Protein AF-A0A2K0UE04-F1 (afdb_monomer)

Solvent-accessible surface area (backbone atoms only — not comparable to full-atom values): 9915 Å² total; per-residue (Å²): 133,88,80,82,77,78,81,73,76,74,81,82,64,83,89,79,57,73,87,49,34,41,44,77,56,96,90,44,81,39,76,60,44,93,85,44,88,56,36,65,57,49,53,49,43,48,51,52,45,42,19,40,43,80,77,49,53,71,69,40,46,52,50,38,50,50,39,53,35,69,49,62,77,59,75,48,84,74,18,71,90,33,53,70,67,28,68,60,49,37,52,49,54,49,31,56,77,72,72,47,84,78,57,66,39,56,46,55,48,49,42,67,74,47,51,85,67,53,59,63,72,59,55,52,49,43,31,73,74,73,69,57,83,79,82,71,80,38,41,70,61,36,51,54,53,53,57,63,73,68,64,83,80,78,77,77,79,80,84,130

pLDDT: mean 86.37, std 16.06, range [35.03, 98.0]

Organism: Trichoderma harzianum (NCBI:txid5544)

Radius of gyration: 19.55 Å; Cα contacts (8 Å, |Δi|>4): 166; chains: 1; bounding box: 60×41×70 Å

Foldseek 3Di:
DDDPDPPPVLPDQDDDDQQLQWDQDPNDTDRDDPPDQLNVLLVLLNQLLLQCRVPDDPVLSVVSSVCSSHSLLRQDPVCPQPVCPRPLNVVQVVCVVVVHDHRPSSLSSSCSNCPPSRDPVSQVVCCVPVVDNDRGGPNVVSVVSVVVVPDDDDPDPDDD

Secondary structure (DSSP, 8-state):
------------PPP--GGG-EEEETTEEEE--BTBTTHHHHHHHHHHHHHHTTTS-HHHHHHHHHHHHTTTT---GGGSS-GGGSHHHHHHHHHHHHTPPPPHHHHHHHHHHHGGGS-HHHHHHHHHHHS-------HHHHHHHHHHTS--PPP-PPP-

Sequence (160 aa):
MPSKRKNTTQKTVLELTHKDLVRHTDGNPEQVKKGDPEWNDGIRCINAYRSQATVLSQADQEEMRDIIRRLDYVISPEAKNAPLSHTLMKAEYKKLQEGGSLSWAVFIILKTVYGDALPTKYVDCIRNTIGETELDNHTDEYLAIMATSTEPTEPLPKSK

Structure (mmCIF, N/CA/C/O backbone):
data_AF-A0A2K0UE04-F1
#
_entry.id   AF-A0A2K0UE04-F1
#
loop_
_atom_site.group_PDB
_atom_site.id
_atom_site.type_symbol
_atom_site.label_atom_id
_atom_site.label_alt_id
_atom_site.label_comp_id
_atom_site.label_asym_id
_atom_site.label_entity_id
_atom_site.label_seq_id
_atom_site.pdbx_PDB_ins_code
_atom_site.Cartn_x
_atom_site.Cartn_y
_atom_site.Cartn_z
_atom_site.occupancy
_atom_site.B_iso_or_equiv
_atom_site.auth_seq_id
_atom_site.auth_comp_id
_atom_site.auth_asym_id
_atom_site.auth_atom_id
_atom_site.pdbx_PDB_model_num
ATOM 1 N N . MET A 1 1 ? -38.384 30.308 -15.384 1.00 42.16 1 MET A N 1
ATOM 2 C CA . MET A 1 1 ? -38.044 28.942 -14.924 1.00 42.16 1 MET A CA 1
ATOM 3 C C . MET A 1 1 ? -36.562 28.916 -14.573 1.00 42.16 1 MET A C 1
ATOM 5 O O . MET A 1 1 ? -35.767 29.182 -15.467 1.00 42.16 1 MET A O 1
ATOM 9 N N . PRO A 1 2 ? -36.158 28.689 -13.313 1.00 38.62 2 PRO A N 1
ATOM 10 C CA . PRO A 1 2 ? -34.744 28.603 -12.973 1.00 38.62 2 PRO A CA 1
ATOM 11 C C . PRO A 1 2 ? -34.207 27.214 -13.343 1.00 38.62 2 PRO A C 1
ATOM 13 O O . PRO A 1 2 ? -34.689 26.188 -12.863 1.00 38.62 2 PRO A O 1
ATOM 16 N N . SER A 1 3 ? -33.224 27.203 -14.241 1.00 40.44 3 SER A N 1
ATOM 17 C CA . SER A 1 3 ? -32.502 26.008 -14.669 1.00 40.44 3 SER A CA 1
ATOM 18 C C . SER A 1 3 ? -31.648 25.491 -13.508 1.00 40.44 3 SER A C 1
ATOM 20 O O . SER A 1 3 ? -30.720 26.166 -13.057 1.00 40.44 3 SER A O 1
ATOM 22 N N . LYS A 1 4 ? -31.987 24.305 -12.990 1.00 43.06 4 LYS A N 1
ATOM 23 C CA . LYS A 1 4 ? -31.192 23.585 -11.990 1.00 43.06 4 LYS A CA 1
ATOM 24 C C . LYS A 1 4 ? -29.874 23.160 -12.641 1.00 43.06 4 LYS A C 1
ATOM 26 O O . LYS A 1 4 ? -29.818 22.128 -13.306 1.00 43.06 4 LYS A O 1
ATOM 31 N N . ARG A 1 5 ? -28.811 23.944 -12.446 1.00 41.22 5 ARG A N 1
ATOM 32 C CA . ARG A 1 5 ? -27.441 23.487 -12.704 1.00 41.22 5 ARG A CA 1
ATOM 33 C C . ARG A 1 5 ? -27.149 22.347 -11.733 1.00 41.22 5 ARG A C 1
ATOM 35 O O . ARG A 1 5 ? -26.968 22.572 -10.540 1.00 41.22 5 ARG A O 1
ATOM 42 N N . LYS A 1 6 ? -27.163 21.115 -12.240 1.00 41.00 6 LYS A N 1
ATOM 43 C CA . LYS A 1 6 ? -26.579 19.968 -11.547 1.00 41.00 6 LYS A CA 1
ATOM 44 C C . LYS A 1 6 ? -25.070 20.218 -11.504 1.00 41.00 6 LYS A C 1
ATOM 46 O O . LYS A 1 6 ? -24.397 20.035 -12.511 1.00 41.00 6 LYS A 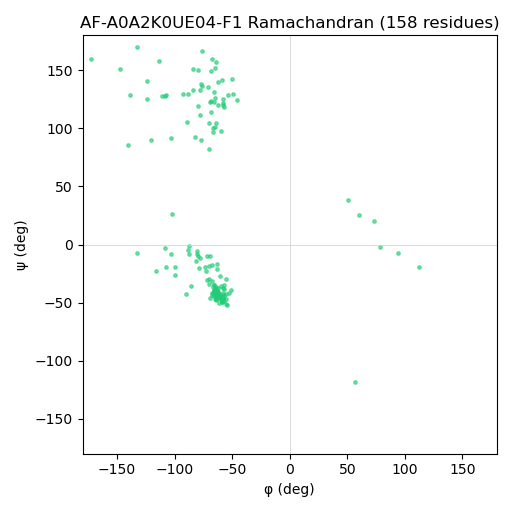O 1
ATOM 51 N N . ASN A 1 7 ? -24.560 20.693 -10.369 1.00 35.03 7 ASN A N 1
ATOM 52 C CA . ASN A 1 7 ? -23.139 20.585 -10.052 1.00 35.03 7 ASN A CA 1
ATOM 53 C C . ASN A 1 7 ? -22.862 19.105 -9.789 1.00 35.03 7 ASN A C 1
ATOM 55 O O . ASN A 1 7 ? -22.904 18.637 -8.654 1.00 35.03 7 ASN A O 1
ATOM 59 N N . THR A 1 8 ? -22.662 18.347 -10.860 1.00 40.19 8 THR A N 1
ATOM 60 C CA . THR A 1 8 ? -22.058 17.025 -10.769 1.00 40.19 8 THR A CA 1
ATOM 61 C C . THR A 1 8 ? -20.571 17.287 -10.585 1.00 40.19 8 THR A C 1
ATOM 63 O O . THR A 1 8 ? -19.852 17.488 -11.561 1.00 40.19 8 THR A O 1
ATOM 66 N N . THR A 1 9 ? -20.118 17.400 -9.337 1.00 42.75 9 THR A N 1
ATOM 67 C CA . THR A 1 9 ? -18.689 17.367 -9.022 1.00 42.75 9 THR A CA 1
ATOM 68 C C . THR A 1 9 ? -18.185 16.018 -9.523 1.00 42.75 9 THR A C 1
ATOM 70 O O . THR A 1 9 ? -18.435 14.995 -8.888 1.00 42.75 9 THR A O 1
ATOM 73 N N . GLN A 1 10 ? -17.592 15.982 -10.718 1.00 53.75 10 GLN A N 1
ATOM 74 C CA . GLN A 1 10 ? -16.919 14.785 -11.205 1.00 53.75 10 GLN A CA 1
ATOM 75 C C . GLN A 1 10 ? -15.856 14.445 -10.162 1.00 53.75 10 GLN A C 1
ATOM 77 O O . GLN A 1 10 ? -15.001 15.273 -9.854 1.00 53.75 10 GLN A O 1
ATOM 82 N N . LYS A 1 11 ? -15.971 13.269 -9.542 1.00 61.31 11 LYS A N 1
ATOM 83 C CA . LYS A 1 11 ? -14.958 12.761 -8.621 1.00 61.31 11 LYS A CA 1
ATOM 84 C C . LYS A 1 11 ? -13.702 12.528 -9.457 1.00 61.31 11 LYS A C 1
ATOM 86 O O . LYS A 1 11 ? -13.646 11.568 -10.219 1.00 61.31 11 LYS A O 1
ATOM 91 N N . THR A 1 12 ? -12.746 13.450 -9.386 1.00 82.19 12 THR A N 1
ATOM 92 C CA . THR A 1 12 ? -11.487 13.340 -10.125 1.00 82.19 12 THR A CA 1
ATOM 93 C C . THR A 1 12 ? -10.672 12.221 -9.497 1.00 82.19 12 THR A C 1
ATOM 95 O O . THR A 1 12 ? -10.144 12.372 -8.398 1.00 82.19 12 THR A O 1
ATOM 98 N N . VAL A 1 13 ? -10.620 11.076 -10.169 1.00 89.56 13 VAL A N 1
ATOM 99 C CA . VAL A 1 13 ? -9.758 9.960 -9.782 1.00 89.56 13 VAL A CA 1
ATOM 100 C C . VAL A 1 13 ? -8.405 10.164 -10.447 1.00 89.56 13 VAL A C 1
ATOM 102 O O . VAL A 1 13 ? -8.335 10.429 -11.647 1.00 89.56 13 VAL A O 1
ATOM 105 N N . LEU A 1 14 ? -7.328 10.078 -9.673 1.00 91.62 14 LEU A N 1
ATOM 106 C CA . LEU A 1 14 ? -5.988 10.291 -10.201 1.00 91.62 14 LEU A CA 1
ATOM 107 C C . LEU A 1 14 ? -5.523 9.067 -11.009 1.00 91.62 14 LEU A C 1
ATOM 109 O O . LEU A 1 14 ? -5.694 7.913 -10.619 1.00 91.62 14 LEU A O 1
ATOM 113 N N . GLU A 1 15 ? -4.919 9.300 -12.172 1.00 92.88 15 GLU A N 1
ATOM 114 C CA . GLU A 1 15 ? -4.388 8.193 -12.965 1.00 92.88 15 GLU A CA 1
ATOM 115 C C . GLU A 1 15 ? -3.066 7.684 -12.367 1.00 92.88 15 GLU A C 1
ATOM 117 O O . GLU A 1 15 ? -2.197 8.469 -11.957 1.00 92.88 15 GLU A O 1
ATOM 122 N N . LEU A 1 16 ? -2.913 6.359 -12.327 1.00 92.06 16 LEU A N 1
ATOM 123 C CA . LEU A 1 16 ? -1.662 5.697 -11.981 1.00 92.06 16 LEU A CA 1
ATOM 124 C C . LEU A 1 16 ? -1.432 4.501 -12.909 1.00 92.06 16 LEU A C 1
ATOM 126 O O . LEU A 1 16 ? -2.299 3.637 -13.101 1.00 92.06 16 LEU A O 1
ATOM 130 N N . THR A 1 17 ? -0.244 4.454 -13.501 1.00 93.25 17 THR A N 1
ATOM 131 C CA . THR A 1 17 ? 0.148 3.463 -14.503 1.00 93.25 17 THR A CA 1
ATOM 132 C C . THR A 1 17 ? 1.524 2.885 -14.187 1.00 93.25 17 THR A C 1
ATOM 134 O O . THR A 1 17 ? 2.257 3.389 -13.345 1.00 93.25 17 THR A O 1
ATOM 137 N N . HIS A 1 18 ? 1.923 1.828 -14.897 1.00 91.50 18 HIS A N 1
ATOM 138 C CA . HIS A 1 18 ? 3.272 1.270 -14.749 1.00 91.50 18 HIS A CA 1
ATOM 139 C C . HIS A 1 18 ? 4.378 2.260 -15.157 1.00 91.50 18 HIS A C 1
ATOM 141 O O . HIS A 1 18 ? 5.511 2.114 -14.711 1.00 91.50 18 HIS A O 1
ATOM 147 N N . LYS A 1 19 ? 4.064 3.281 -15.970 1.00 92.06 19 LYS A N 1
ATOM 148 C CA . LYS A 1 19 ? 5.011 4.346 -16.343 1.00 92.06 19 LYS A CA 1
ATOM 149 C C . LYS A 1 19 ? 5.382 5.237 -15.155 1.00 92.06 19 LYS A C 1
ATOM 151 O O . LYS A 1 19 ? 6.382 5.937 -15.209 1.00 92.06 19 LYS A O 1
ATOM 156 N N . ASP A 1 20 ? 4.586 5.206 -14.089 1.00 92.31 20 ASP A N 1
ATOM 157 C CA . ASP A 1 20 ? 4.874 5.913 -12.843 1.00 92.31 20 ASP A CA 1
ATOM 158 C C . ASP A 1 20 ? 5.879 5.156 -11.953 1.00 92.31 20 ASP A C 1
ATOM 160 O O . ASP A 1 20 ? 6.331 5.702 -10.949 1.00 92.31 20 ASP A O 1
ATOM 164 N N . LEU A 1 21 ? 6.247 3.915 -12.300 1.00 93.00 21 LEU A N 1
ATOM 165 C CA . LEU A 1 21 ? 7.279 3.157 -11.591 1.00 93.00 21 LEU A CA 1
ATOM 166 C C . LEU A 1 21 ? 8.664 3.581 -12.083 1.00 93.00 21 LEU A C 1
ATOM 168 O O . LEU A 1 21 ? 9.185 3.037 -13.058 1.00 93.00 21 LEU A O 1
ATOM 172 N N . VAL A 1 22 ? 9.258 4.556 -11.403 1.00 90.62 22 VAL A N 1
ATOM 173 C CA . VAL A 1 22 ? 10.555 5.127 -11.769 1.00 90.62 22 VAL A CA 1
ATOM 174 C C . VAL A 1 22 ? 11.514 5.015 -10.590 1.00 90.62 22 VAL A C 1
ATOM 176 O O . VAL A 1 22 ? 11.240 5.490 -9.493 1.00 90.62 22 VAL A O 1
ATOM 179 N N . ARG A 1 23 ? 12.668 4.396 -10.825 1.00 87.81 23 ARG A N 1
ATOM 180 C CA . ARG A 1 23 ? 13.795 4.381 -9.898 1.00 87.81 23 ARG A CA 1
ATOM 181 C C . ARG A 1 23 ? 14.606 5.657 -10.092 1.00 87.81 23 ARG A C 1
ATOM 183 O O . ARG A 1 23 ? 14.943 6.019 -11.213 1.00 87.81 23 ARG A O 1
ATOM 190 N N . HIS A 1 24 ? 14.957 6.326 -9.002 1.00 83.00 24 HIS A N 1
ATOM 191 C CA . HIS A 1 24 ? 15.869 7.466 -9.037 1.00 83.00 24 HIS A CA 1
ATOM 192 C C . HIS A 1 24 ? 17.249 7.020 -8.549 1.00 83.00 24 HIS A C 1
ATOM 194 O O . HIS A 1 24 ? 17.525 7.034 -7.352 1.00 83.00 24 HIS A O 1
ATOM 200 N N . THR A 1 25 ? 18.107 6.605 -9.480 1.00 78.50 25 THR A N 1
ATOM 201 C CA . THR A 1 25 ? 19.507 6.230 -9.216 1.00 78.50 25 THR A CA 1
ATOM 202 C C . THR A 1 25 ? 20.427 7.308 -9.777 1.00 78.50 25 THR A C 1
ATOM 204 O O . THR A 1 25 ? 20.285 7.710 -10.930 1.00 78.50 25 THR A O 1
ATOM 207 N N . ASP A 1 26 ? 21.341 7.821 -8.951 1.00 73.75 26 ASP A N 1
ATOM 208 C CA . ASP A 1 26 ? 22.370 8.796 -9.348 1.00 73.75 26 ASP A CA 1
ATOM 209 C C . ASP A 1 26 ? 21.833 10.025 -10.112 1.00 73.75 26 ASP A C 1
ATOM 211 O O . ASP A 1 26 ? 22.437 10.521 -11.062 1.00 73.75 26 ASP A O 1
ATOM 215 N N . GLY A 1 27 ? 20.656 10.513 -9.705 1.00 75.19 27 GLY A N 1
ATOM 216 C CA . GLY A 1 27 ? 20.021 11.707 -10.272 1.00 75.19 27 GLY A CA 1
ATOM 217 C C . GLY A 1 27 ? 19.316 11.503 -11.616 1.00 75.19 27 GLY A C 1
ATOM 218 O O . GLY A 1 27 ? 18.679 12.443 -12.090 1.00 75.19 27 GLY A O 1
ATOM 219 N N . ASN A 1 28 ? 19.359 10.302 -12.204 1.00 80.50 28 ASN A N 1
ATOM 220 C CA . ASN A 1 28 ? 18.652 9.998 -13.445 1.00 80.50 28 ASN A CA 1
ATOM 221 C C . ASN A 1 28 ? 17.442 9.086 -13.183 1.00 80.50 28 ASN A C 1
ATOM 223 O O . ASN A 1 28 ? 17.587 8.041 -12.543 1.00 80.50 28 ASN A O 1
ATOM 227 N N . PRO A 1 29 ? 16.244 9.455 -13.668 1.00 85.19 29 PRO A N 1
ATOM 228 C CA . PRO A 1 29 ? 15.084 8.579 -13.597 1.00 85.19 29 PRO A CA 1
ATOM 229 C C . PRO A 1 29 ? 15.2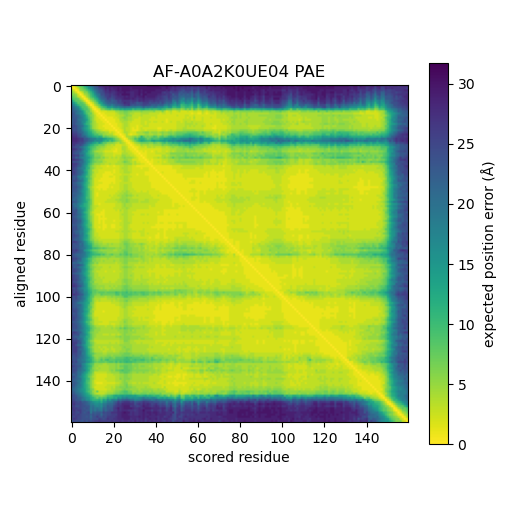74 7.380 -14.534 1.00 85.19 29 PRO A C 1
ATOM 231 O O . PRO A 1 29 ? 15.445 7.544 -15.742 1.00 85.19 29 PRO A O 1
ATOM 234 N N . GLU A 1 30 ? 15.205 6.171 -13.986 1.00 89.56 30 GLU A N 1
ATOM 235 C CA . GLU A 1 30 ? 15.161 4.920 -14.735 1.00 89.56 30 GLU A CA 1
ATOM 236 C C . GLU A 1 30 ? 13.781 4.276 -14.587 1.00 89.56 30 GLU A C 1
ATOM 238 O O . GLU A 1 30 ? 13.286 4.052 -13.487 1.00 89.56 30 GLU A O 1
ATOM 243 N N . GLN A 1 31 ? 13.152 3.940 -15.709 1.00 91.81 31 GLN A N 1
ATOM 244 C CA . GLN A 1 31 ? 11.900 3.191 -15.711 1.00 91.81 31 GLN A CA 1
ATOM 245 C C . GLN A 1 31 ? 12.121 1.780 -15.144 1.00 91.81 31 GLN A C 1
ATOM 247 O O . GLN A 1 31 ? 12.938 1.035 -15.687 1.00 91.81 31 GLN A O 1
ATOM 252 N N . VAL A 1 32 ? 11.338 1.387 -14.133 1.00 91.75 32 VAL A N 1
ATOM 253 C CA . VAL A 1 32 ? 11.300 -0.001 -13.643 1.00 91.75 32 VAL A CA 1
ATOM 254 C C . VAL A 1 32 ? 10.724 -0.886 -14.747 1.00 91.75 32 VAL A C 1
ATOM 256 O O . VAL A 1 32 ? 9.691 -0.559 -15.344 1.00 91.75 32 VAL A O 1
ATOM 259 N N . LYS A 1 33 ? 11.397 -1.999 -15.039 1.00 92.56 33 LYS A N 1
ATOM 260 C CA . LYS A 1 33 ? 11.080 -2.923 -16.131 1.00 92.56 33 LYS A CA 1
ATOM 261 C C . LYS A 1 33 ? 10.629 -4.272 -15.595 1.00 92.56 33 LYS A C 1
ATOM 263 O O . LYS A 1 33 ? 10.966 -4.699 -14.494 1.00 92.56 33 LYS A O 1
ATOM 268 N N . LYS A 1 34 ? 9.906 -5.007 -16.439 1.00 90.06 34 LYS A N 1
ATOM 269 C CA . LYS A 1 34 ? 9.559 -6.401 -16.165 1.00 90.06 34 LYS A CA 1
ATOM 270 C C . LYS A 1 34 ? 10.835 -7.228 -15.970 1.00 90.06 34 LYS A C 1
ATOM 272 O O . LYS A 1 34 ? 11.637 -7.338 -16.892 1.00 90.06 34 LYS A O 1
ATOM 277 N N . GLY A 1 35 ? 10.968 -7.835 -14.794 1.00 88.81 35 GLY A N 1
ATOM 278 C CA . GLY A 1 35 ? 12.152 -8.595 -14.382 1.00 88.81 35 GLY A CA 1
ATOM 279 C C . GLY A 1 35 ? 12.932 -7.930 -13.249 1.00 88.81 35 GLY A C 1
ATOM 280 O O . GLY A 1 35 ? 13.656 -8.630 -12.544 1.00 88.81 35 GLY A O 1
ATOM 281 N N . ASP A 1 36 ? 12.730 -6.630 -13.023 1.00 89.31 36 ASP A N 1
ATOM 282 C CA . ASP A 1 36 ? 13.301 -5.948 -11.867 1.00 89.31 36 ASP A CA 1
ATOM 283 C C . ASP A 1 36 ? 12.646 -6.434 -10.563 1.00 89.31 36 ASP A C 1
ATOM 285 O O . ASP A 1 36 ? 11.456 -6.780 -10.564 1.00 89.31 36 ASP A O 1
ATOM 289 N N . PRO A 1 37 ? 13.382 -6.445 -9.434 1.00 86.25 37 PRO A N 1
ATOM 290 C CA . PRO A 1 37 ? 12.846 -6.893 -8.151 1.00 86.25 37 PRO A CA 1
ATOM 291 C C . PRO A 1 37 ? 11.601 -6.122 -7.700 1.00 86.25 37 PRO A C 1
ATOM 293 O O . PRO A 1 37 ? 10.710 -6.723 -7.107 1.00 86.25 37 PRO A O 1
ATOM 296 N N . GLU A 1 38 ? 11.509 -4.819 -8.000 1.00 90.62 38 GLU A N 1
ATOM 297 C CA . GLU A 1 38 ? 10.374 -3.989 -7.580 1.00 90.62 38 GLU A CA 1
ATOM 298 C C . GLU A 1 38 ? 9.131 -4.195 -8.459 1.00 90.62 38 GLU A C 1
ATOM 300 O O . GLU A 1 38 ? 8.017 -3.889 -8.037 1.00 90.62 38 GLU A O 1
ATOM 305 N N . TRP A 1 39 ? 9.292 -4.717 -9.682 1.00 93.50 39 TRP A N 1
ATOM 306 C CA . TRP A 1 39 ? 8.237 -4.702 -10.698 1.00 93.50 39 TRP A CA 1
ATOM 307 C C . TRP A 1 39 ? 6.962 -5.412 -10.245 1.00 93.50 39 TRP A C 1
ATOM 309 O O . TRP A 1 39 ? 5.867 -4.867 -10.371 1.00 93.50 39 TRP A O 1
ATOM 319 N N . ASN A 1 40 ? 7.080 -6.633 -9.718 1.00 93.62 40 ASN A N 1
ATOM 320 C CA . ASN A 1 40 ? 5.906 -7.433 -9.369 1.00 93.62 40 ASN A CA 1
ATOM 321 C C . ASN A 1 40 ? 5.098 -6.794 -8.233 1.00 93.62 40 ASN A C 1
ATOM 323 O O . ASN A 1 40 ? 3.872 -6.719 -8.327 1.00 93.62 40 ASN A O 1
ATOM 327 N N . ASP A 1 41 ? 5.773 -6.293 -7.199 1.00 94.12 41 ASP A N 1
ATOM 328 C CA . ASP A 1 41 ? 5.107 -5.609 -6.090 1.00 94.12 41 ASP A CA 1
ATOM 329 C C . ASP A 1 41 ? 4.554 -4.247 -6.521 1.00 94.12 41 ASP A C 1
ATOM 331 O O . ASP A 1 41 ? 3.449 -3.885 -6.120 1.00 94.12 41 ASP A O 1
ATOM 335 N N . GLY A 1 42 ? 5.232 -3.548 -7.434 1.00 95.75 42 GLY A N 1
ATOM 336 C CA . GLY A 1 42 ? 4.745 -2.302 -8.019 1.00 95.75 42 GLY A CA 1
ATOM 337 C C . GLY A 1 42 ? 3.455 -2.487 -8.805 1.00 95.75 42 GLY A C 1
ATOM 338 O O . GLY A 1 42 ? 2.497 -1.741 -8.611 1.00 95.75 42 GLY A O 1
ATOM 339 N N . ILE A 1 43 ? 3.375 -3.527 -9.638 1.00 96.81 43 ILE A N 1
ATOM 340 C CA . ILE A 1 43 ? 2.140 -3.862 -10.358 1.00 96.81 43 ILE A CA 1
ATOM 341 C C . ILE A 1 43 ? 1.018 -4.247 -9.388 1.00 96.81 43 ILE A C 1
ATOM 343 O O . ILE A 1 43 ? -0.118 -3.809 -9.577 1.00 96.81 43 ILE A O 1
ATOM 347 N N . ARG A 1 44 ? 1.314 -5.014 -8.329 1.00 96.06 44 ARG A N 1
ATOM 348 C CA . ARG A 1 44 ? 0.326 -5.332 -7.284 1.00 96.06 44 ARG A CA 1
ATOM 349 C C . ARG A 1 44 ? -0.195 -4.063 -6.611 1.00 96.06 44 ARG A C 1
ATOM 351 O O . ARG A 1 44 ? -1.407 -3.915 -6.495 1.00 96.06 44 ARG A O 1
ATOM 358 N N . CYS A 1 45 ? 0.684 -3.130 -6.250 1.00 97.69 45 CYS A N 1
ATOM 359 C CA . CYS A 1 45 ? 0.299 -1.859 -5.634 1.00 97.69 45 CYS A CA 1
ATOM 360 C C . CYS A 1 45 ? -0.510 -0.965 -6.584 1.00 97.69 45 CYS A C 1
ATOM 362 O O . CYS A 1 45 ? -1.489 -0.358 -6.158 1.00 97.69 45 CYS A O 1
ATOM 364 N N . ILE A 1 46 ? -0.166 -0.916 -7.875 1.00 97.44 46 ILE A N 1
ATOM 365 C CA . ILE A 1 46 ? -0.959 -0.194 -8.884 1.00 97.44 46 ILE A CA 1
ATOM 366 C C . ILE A 1 46 ? -2.357 -0.802 -9.008 1.00 97.44 46 ILE A C 1
ATOM 368 O O . ILE A 1 46 ? -3.341 -0.069 -9.063 1.00 97.44 46 ILE A O 1
ATOM 372 N N . ASN A 1 47 ? -2.469 -2.129 -9.042 1.00 97.06 47 ASN A N 1
ATOM 373 C CA . ASN A 1 47 ? -3.769 -2.792 -9.116 1.00 97.06 47 ASN A CA 1
ATOM 374 C C . ASN A 1 47 ? -4.591 -2.559 -7.843 1.00 97.06 47 ASN A C 1
ATOM 376 O O . ASN A 1 47 ? -5.776 -2.259 -7.942 1.00 97.06 47 ASN A O 1
ATOM 380 N N . ALA A 1 48 ? -3.959 -2.611 -6.667 1.00 97.56 48 ALA A N 1
ATOM 381 C CA . ALA A 1 48 ? -4.605 -2.272 -5.404 1.00 97.56 48 ALA A CA 1
ATOM 382 C C . ALA A 1 48 ? -5.107 -0.821 -5.405 1.00 97.56 48 ALA A C 1
ATOM 384 O O . ALA A 1 48 ? -6.273 -0.581 -5.103 1.00 97.56 48 ALA A O 1
ATOM 385 N N . TYR A 1 49 ? -4.282 0.131 -5.851 1.00 97.56 49 TYR A N 1
ATOM 386 C CA . TYR A 1 49 ? -4.700 1.519 -6.038 1.00 97.56 49 TYR A CA 1
ATOM 387 C C . TYR A 1 49 ? -5.929 1.616 -6.945 1.00 97.56 49 TYR A C 1
ATOM 389 O O . TYR A 1 49 ? -6.938 2.184 -6.547 1.00 97.56 49 TYR A O 1
ATOM 397 N N . ARG A 1 50 ? -5.893 1.010 -8.136 1.00 96.50 50 ARG A N 1
ATOM 398 C CA . ARG A 1 50 ? -7.019 1.035 -9.087 1.00 96.50 50 ARG A CA 1
ATOM 399 C C . ARG A 1 50 ? -8.290 0.419 -8.510 1.00 96.50 50 ARG A C 1
ATOM 401 O O . ARG A 1 50 ? -9.370 0.929 -8.774 1.00 96.50 50 ARG A O 1
ATOM 408 N N . SER A 1 51 ? -8.157 -0.625 -7.694 1.00 96.25 51 SER A N 1
ATOM 409 C CA . SER A 1 51 ? -9.291 -1.268 -7.026 1.00 96.25 51 SER A CA 1
ATOM 410 C C . SER A 1 51 ? -9.928 -0.414 -5.927 1.00 96.25 51 SER A C 1
ATOM 412 O O . SER A 1 51 ? -11.060 -0.686 -5.559 1.00 96.25 51 SER A O 1
ATOM 414 N N . GLN A 1 52 ? -9.230 0.605 -5.412 1.00 96.62 52 GLN A N 1
ATOM 415 C CA . GLN A 1 52 ? -9.691 1.435 -4.290 1.00 96.62 52 GLN A CA 1
ATOM 416 C C . GLN A 1 52 ? -9.917 2.905 -4.673 1.00 96.62 52 GLN A C 1
ATOM 418 O O . GLN A 1 52 ? -10.658 3.623 -4.008 1.00 96.62 52 GLN A O 1
ATOM 423 N N . ALA A 1 53 ? -9.287 3.404 -5.737 1.00 94.50 53 ALA A N 1
ATOM 424 C CA . ALA A 1 53 ? -9.190 4.839 -6.003 1.00 94.50 53 ALA A CA 1
ATOM 425 C C . ALA A 1 53 ? -10.551 5.538 -6.177 1.00 94.50 53 ALA A C 1
ATOM 427 O O . ALA A 1 53 ? -10.665 6.725 -5.869 1.00 94.50 53 ALA A O 1
ATOM 428 N N . THR A 1 54 ? -11.598 4.824 -6.611 1.00 94.06 54 THR A N 1
ATOM 429 C CA . THR A 1 54 ? -12.954 5.389 -6.728 1.00 94.06 54 THR A CA 1
ATOM 430 C C . THR A 1 54 ? -13.643 5.599 -5.387 1.00 94.06 54 THR A C 1
ATOM 432 O O . THR A 1 54 ? -14.561 6.416 -5.326 1.00 94.06 54 THR A O 1
ATOM 435 N N . VAL A 1 55 ? -13.197 4.948 -4.310 1.00 93.31 55 VAL A N 1
ATOM 436 C CA . VAL A 1 55 ? -13.747 5.078 -2.951 1.00 93.31 55 VAL A CA 1
ATOM 437 C C . VAL A 1 55 ? -12.823 5.851 -2.004 1.00 93.31 55 VAL A C 1
ATOM 439 O O . VAL A 1 55 ? -13.312 6.457 -1.055 1.00 93.31 55 VAL A O 1
ATOM 442 N N . LEU A 1 56 ? -11.532 5.971 -2.327 1.00 93.44 56 LEU A N 1
ATOM 443 C CA . LEU A 1 56 ? -10.565 6.770 -1.568 1.00 93.44 56 LEU A CA 1
ATOM 444 C C . LEU A 1 56 ? -10.850 8.279 -1.583 1.00 93.44 56 LEU A C 1
ATOM 446 O O . LEU A 1 56 ? -11.383 8.839 -2.553 1.00 93.44 56 LEU A O 1
ATOM 450 N N . SER A 1 57 ? -10.419 8.951 -0.510 1.00 93.94 57 SER A N 1
ATOM 451 C CA . SER A 1 57 ? -10.300 10.408 -0.484 1.00 93.94 57 SER A CA 1
ATOM 452 C C . SER A 1 57 ? -9.189 10.870 -1.434 1.00 93.94 57 SER A C 1
ATOM 454 O O . SER A 1 57 ? -8.296 10.101 -1.788 1.00 93.94 57 SER A O 1
ATOM 456 N N . GLN A 1 58 ? -9.216 12.136 -1.855 1.00 94.31 58 GLN A N 1
ATOM 457 C CA . GLN A 1 58 ? -8.154 12.664 -2.715 1.00 94.31 58 GLN A CA 1
ATOM 458 C C . GLN A 1 58 ? -6.782 12.632 -2.018 1.00 94.31 58 GLN A C 1
ATOM 460 O O . GLN A 1 58 ? -5.790 12.301 -2.659 1.00 94.31 58 GLN A O 1
ATOM 465 N N . ALA A 1 59 ? -6.737 12.898 -0.708 1.00 94.94 59 ALA A N 1
ATOM 466 C CA . ALA A 1 59 ? -5.503 12.842 0.072 1.00 94.94 59 ALA A CA 1
ATOM 467 C C . ALA A 1 59 ? -4.916 11.420 0.110 1.00 94.94 59 ALA A C 1
ATOM 469 O O . ALA A 1 59 ? -3.723 11.249 -0.122 1.00 94.94 59 ALA A O 1
ATOM 470 N N . ASP A 1 60 ? -5.754 10.396 0.305 1.00 96.00 60 ASP A N 1
ATOM 471 C CA . ASP A 1 60 ? -5.300 8.999 0.273 1.00 96.00 60 ASP A CA 1
ATOM 472 C C . ASP A 1 60 ? -4.837 8.587 -1.131 1.00 96.00 60 ASP A C 1
ATOM 474 O O . ASP A 1 60 ? -3.868 7.842 -1.280 1.00 96.00 60 ASP A O 1
ATOM 478 N N . GLN A 1 61 ? -5.506 9.080 -2.182 1.00 96.69 61 GLN A N 1
ATOM 479 C CA . GLN A 1 61 ? -5.070 8.825 -3.554 1.00 96.69 61 GLN A CA 1
ATOM 480 C C . GLN A 1 61 ? -3.687 9.425 -3.828 1.00 96.69 61 GLN A C 1
ATOM 482 O O . GLN A 1 61 ? -2.864 8.781 -4.476 1.00 96.69 61 GLN A O 1
ATOM 487 N N . GLU A 1 62 ? -3.436 10.649 -3.365 1.00 96.81 62 GLU A N 1
ATOM 488 C CA . GLU A 1 62 ? -2.137 11.314 -3.489 1.00 96.81 62 GLU A CA 1
ATOM 489 C C . GLU A 1 62 ? -1.062 10.567 -2.689 1.00 96.81 62 GLU A C 1
ATOM 491 O O . GLU A 1 62 ? -0.022 10.230 -3.255 1.00 96.81 62 GLU A O 1
ATOM 496 N N . GLU A 1 63 ? -1.348 10.192 -1.437 1.00 97.50 63 GLU A N 1
ATOM 497 C CA . GLU A 1 63 ? -0.423 9.432 -0.588 1.00 97.50 63 GLU A CA 1
ATOM 498 C C . GLU A 1 63 ? -0.058 8.072 -1.209 1.00 97.50 63 GLU A C 1
ATOM 500 O O . GLU A 1 63 ? 1.124 7.741 -1.318 1.00 97.50 63 GLU A O 1
ATOM 505 N N . MET A 1 64 ? -1.038 7.299 -1.700 1.00 97.62 64 MET A N 1
ATOM 506 C CA . MET A 1 64 ? -0.760 6.025 -2.378 1.00 97.62 64 MET A CA 1
ATOM 507 C C . MET A 1 64 ? 0.096 6.213 -3.633 1.00 97.62 64 MET A C 1
ATOM 509 O O . MET A 1 64 ? 1.030 5.441 -3.863 1.00 97.62 64 MET A O 1
ATOM 513 N N . ARG A 1 65 ? -0.207 7.220 -4.463 1.00 96.94 65 ARG A N 1
ATOM 514 C CA . ARG A 1 65 ? 0.573 7.494 -5.681 1.00 96.94 65 ARG A CA 1
ATOM 515 C C . ARG A 1 65 ? 2.005 7.874 -5.342 1.00 96.94 65 ARG A C 1
ATOM 517 O O . ARG A 1 65 ? 2.913 7.405 -6.023 1.00 96.94 65 ARG A O 1
ATOM 524 N N . ASP A 1 66 ? 2.210 8.675 -4.304 1.00 96.00 66 ASP A N 1
ATOM 525 C CA . ASP A 1 66 ? 3.541 9.085 -3.868 1.00 96.00 66 ASP A CA 1
ATOM 526 C C . ASP A 1 66 ? 4.354 7.901 -3.338 1.00 96.00 66 ASP A C 1
ATOM 528 O O . ASP A 1 66 ? 5.499 7.727 -3.756 1.00 96.00 66 ASP A O 1
ATOM 532 N N . ILE A 1 67 ? 3.753 7.033 -2.516 1.00 96.94 67 ILE A N 1
ATOM 533 C CA . ILE A 1 67 ? 4.383 5.788 -2.044 1.00 96.94 67 ILE A CA 1
ATOM 534 C C . ILE A 1 67 ? 4.792 4.900 -3.228 1.00 96.94 67 ILE A C 1
ATOM 536 O O . ILE A 1 67 ? 5.910 4.383 -3.272 1.00 96.94 67 ILE A O 1
ATOM 540 N N . ILE A 1 68 ? 3.901 4.732 -4.213 1.00 96.44 68 ILE A N 1
ATOM 541 C CA . ILE A 1 68 ? 4.158 3.892 -5.390 1.00 96.44 68 ILE A CA 1
ATOM 542 C C . ILE A 1 68 ? 5.249 4.497 -6.280 1.00 96.44 68 ILE A C 1
ATOM 544 O O . ILE A 1 68 ? 6.152 3.786 -6.712 1.00 96.44 68 ILE A O 1
ATOM 548 N N . ARG A 1 69 ? 5.220 5.806 -6.525 1.00 93.88 69 ARG A N 1
ATOM 549 C CA . ARG A 1 69 ? 6.231 6.495 -7.343 1.00 93.88 69 ARG A CA 1
ATOM 550 C C . ARG A 1 69 ? 7.613 6.483 -6.710 1.00 93.88 69 ARG A C 1
ATOM 552 O O . ARG A 1 69 ? 8.604 6.383 -7.420 1.00 93.88 69 ARG A O 1
ATOM 559 N N . ARG A 1 70 ? 7.679 6.570 -5.381 1.00 92.62 70 ARG A N 1
ATOM 560 C CA . ARG A 1 70 ? 8.935 6.526 -4.618 1.00 92.62 70 ARG A CA 1
ATOM 561 C C . ARG A 1 70 ? 9.466 5.114 -4.401 1.00 92.62 70 ARG A C 1
ATOM 563 O O . ARG A 1 70 ? 10.568 4.969 -3.886 1.00 92.62 70 ARG A O 1
ATOM 570 N N . LEU A 1 71 ? 8.712 4.093 -4.813 1.00 94.19 71 LEU A N 1
ATOM 571 C CA . LEU A 1 71 ? 9.030 2.685 -4.580 1.00 94.19 71 LEU A CA 1
ATOM 572 C C . LEU A 1 71 ? 9.118 2.338 -3.080 1.00 94.19 71 LEU A C 1
ATOM 574 O O . LEU A 1 71 ? 9.756 1.360 -2.699 1.00 94.19 71 LEU A O 1
ATOM 578 N N . ASP A 1 72 ? 8.432 3.093 -2.218 1.00 94.88 72 ASP A N 1
ATOM 579 C CA . ASP A 1 72 ? 8.471 2.898 -0.761 1.00 94.88 72 ASP A CA 1
ATOM 580 C C . ASP A 1 72 ? 7.780 1.593 -0.318 1.00 94.88 72 ASP A C 1
ATOM 582 O O . ASP A 1 72 ? 7.893 1.199 0.840 1.00 94.88 72 ASP A O 1
ATOM 586 N N . TYR A 1 73 ? 7.076 0.908 -1.227 1.00 94.44 73 TYR A N 1
ATOM 587 C CA . TYR A 1 73 ? 6.467 -0.413 -1.022 1.00 94.44 73 TYR A CA 1
ATOM 588 C C . TYR A 1 73 ? 7.459 -1.583 -1.136 1.00 94.44 73 TYR A C 1
ATOM 590 O O . TYR A 1 73 ? 7.080 -2.732 -0.898 1.00 94.44 73 TYR A O 1
ATOM 598 N N . VAL A 1 74 ? 8.691 -1.332 -1.589 1.00 93.44 74 VAL A N 1
ATOM 599 C CA . VAL A 1 74 ? 9.663 -2.389 -1.882 1.00 93.44 74 VAL A CA 1
ATOM 600 C C . VAL A 1 74 ? 10.113 -3.076 -0.597 1.00 93.44 74 VAL A C 1
ATOM 602 O O . VAL A 1 74 ? 10.673 -2.463 0.313 1.00 93.44 74 VAL A O 1
ATOM 605 N N . ILE A 1 75 ? 9.929 -4.395 -0.554 1.00 92.12 75 ILE A N 1
ATOM 606 C CA . ILE A 1 75 ? 10.316 -5.221 0.587 1.00 92.12 75 ILE A CA 1
ATOM 607 C C . ILE A 1 75 ? 11.830 -5.468 0.558 1.00 92.12 75 ILE A C 1
ATOM 609 O O . ILE A 1 75 ? 12.338 -6.224 -0.277 1.00 92.12 75 ILE A O 1
ATOM 613 N N . SER A 1 76 ? 12.556 -4.884 1.516 1.00 88.94 76 SER A N 1
ATOM 614 C CA . SER A 1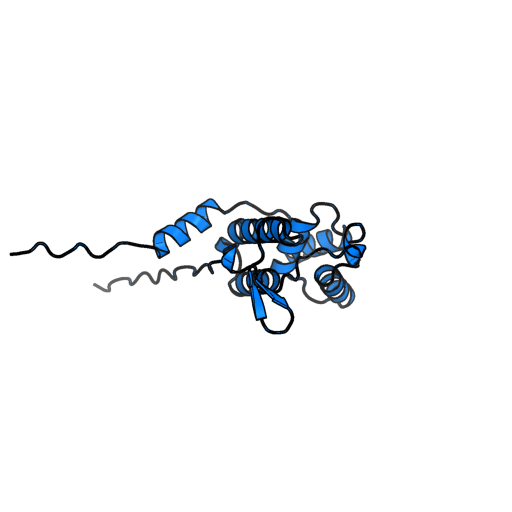 76 ? 13.978 -5.189 1.715 1.00 88.94 76 SER A CA 1
ATOM 615 C C . SER A 1 76 ? 14.180 -6.657 2.132 1.00 88.94 76 SER A C 1
ATOM 617 O O . SER A 1 76 ? 13.267 -7.276 2.691 1.00 88.94 76 SER A O 1
ATOM 619 N N . PRO A 1 77 ? 15.369 -7.248 1.909 1.00 88.62 77 PRO A N 1
ATOM 620 C CA . PRO A 1 77 ? 15.656 -8.623 2.321 1.00 88.62 77 PRO A CA 1
ATOM 621 C C . PRO A 1 77 ? 15.327 -8.914 3.793 1.00 88.62 77 PRO A C 1
ATOM 623 O O . PRO A 1 77 ? 14.772 -9.969 4.100 1.00 88.62 77 PRO A O 1
ATOM 626 N N . GLU A 1 78 ? 15.602 -7.966 4.687 1.00 87.00 78 GLU A N 1
ATOM 627 C CA . GLU A 1 78 ? 15.347 -8.064 6.127 1.00 87.00 78 GLU A CA 1
ATOM 628 C C . GLU A 1 78 ? 13.849 -8.028 6.448 1.00 87.00 78 GLU A C 1
ATOM 630 O O . GLU A 1 78 ? 13.401 -8.618 7.431 1.00 87.00 78 GLU A O 1
ATOM 635 N N . ALA A 1 79 ? 13.066 -7.345 5.614 1.00 90.81 79 ALA A N 1
ATOM 636 C CA . ALA A 1 79 ? 11.641 -7.148 5.814 1.00 90.81 79 ALA A CA 1
ATOM 637 C C . ALA A 1 79 ? 10.775 -8.275 5.232 1.00 90.81 79 ALA A C 1
ATOM 639 O O . ALA A 1 79 ? 9.579 -8.314 5.517 1.00 90.81 79 ALA A O 1
ATOM 640 N N . LYS A 1 80 ? 11.350 -9.220 4.470 1.00 87.38 80 LYS A N 1
ATOM 641 C CA . LYS A 1 80 ? 10.615 -10.359 3.878 1.00 87.38 80 LYS A CA 1
ATOM 642 C C . LYS A 1 80 ? 9.909 -11.229 4.917 1.00 87.38 80 LYS A C 1
ATOM 644 O O . LYS A 1 80 ? 8.769 -11.620 4.711 1.00 87.38 80 LYS A O 1
ATOM 649 N N . ASN A 1 81 ? 10.587 -11.500 6.031 1.00 86.00 81 ASN A N 1
ATOM 650 C CA . ASN A 1 81 ? 10.068 -12.340 7.118 1.00 86.00 81 ASN A CA 1
ATOM 651 C C . ASN A 1 81 ? 9.710 -11.533 8.374 1.00 86.00 81 ASN A C 1
ATOM 653 O O . ASN A 1 81 ? 9.246 -12.093 9.363 1.00 86.00 81 ASN A O 1
ATOM 657 N N . ALA A 1 82 ? 9.953 -10.223 8.353 1.00 92.00 82 ALA A N 1
ATOM 658 C CA . ALA A 1 82 ? 9.728 -9.336 9.481 1.00 92.00 82 ALA A CA 1
ATOM 659 C C . ALA A 1 82 ? 9.150 -8.009 8.974 1.00 92.00 82 ALA A C 1
ATOM 661 O O . ALA A 1 82 ? 9.902 -7.058 8.767 1.00 92.00 82 ALA A O 1
ATOM 662 N N . PRO A 1 83 ? 7.820 -7.905 8.792 1.00 92.88 83 PRO A N 1
ATOM 663 C CA . PRO A 1 83 ? 7.195 -6.692 8.264 1.00 92.88 83 PRO A CA 1
ATOM 664 C C . PRO A 1 83 ? 7.529 -5.435 9.069 1.00 92.88 83 PRO A C 1
ATOM 666 O O . PRO A 1 83 ? 7.640 -4.361 8.500 1.00 92.88 83 PRO A O 1
ATOM 669 N N . LEU A 1 84 ? 7.779 -5.551 10.379 1.00 94.00 84 LEU A N 1
ATOM 670 C CA . LEU A 1 84 ? 8.215 -4.431 11.228 1.00 94.00 84 LEU A CA 1
ATOM 671 C C . LEU A 1 84 ? 9.579 -3.830 10.832 1.00 94.00 84 LEU A C 1
ATOM 673 O O . LEU A 1 84 ? 9.892 -2.716 11.253 1.00 94.00 84 LEU A O 1
ATOM 677 N N . SER A 1 85 ? 10.381 -4.536 10.033 1.00 94.06 85 SER A N 1
ATOM 678 C CA . SER A 1 85 ? 11.626 -4.017 9.454 1.00 94.06 85 SER A CA 1
ATOM 679 C C . SER A 1 85 ? 11.387 -3.168 8.200 1.00 94.06 85 SER A C 1
ATOM 681 O O . SER A 1 85 ? 12.289 -2.447 7.783 1.00 94.06 85 SER A O 1
ATOM 683 N N . HIS A 1 86 ? 10.190 -3.216 7.607 1.00 95.50 86 HIS A N 1
ATOM 684 C CA . HIS A 1 86 ? 9.817 -2.382 6.467 1.00 95.50 86 HIS A CA 1
ATOM 685 C C . HIS A 1 86 ? 9.635 -0.925 6.898 1.00 95.50 86 HIS A C 1
ATOM 687 O O . HIS A 1 86 ? 8.950 -0.651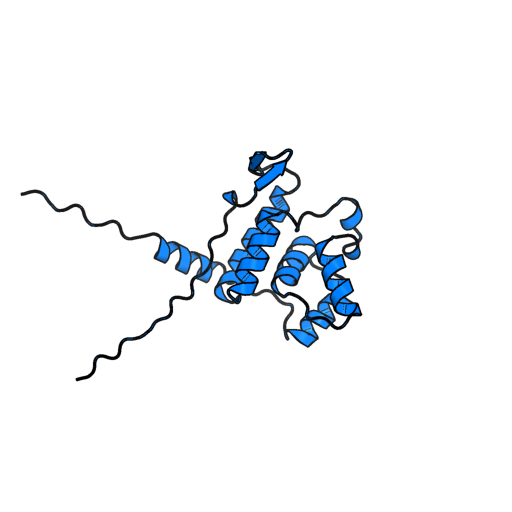 7.883 1.00 95.50 86 HIS A O 1
ATOM 693 N N . THR A 1 87 ? 10.168 0.028 6.131 1.00 94.69 87 THR A N 1
ATOM 694 C CA . THR A 1 87 ? 10.143 1.462 6.474 1.00 94.69 87 THR A CA 1
ATOM 695 C C . THR A 1 87 ? 8.727 1.986 6.740 1.00 94.69 87 THR A C 1
ATOM 697 O O . THR A 1 87 ? 8.487 2.549 7.809 1.00 94.69 87 THR A O 1
ATOM 700 N N . LEU A 1 88 ? 7.774 1.743 5.827 1.00 96.00 88 LEU A N 1
ATOM 701 C CA . LEU A 1 88 ? 6.369 2.146 6.014 1.00 96.00 88 LEU A CA 1
ATOM 702 C C . LEU A 1 88 ? 5.732 1.522 7.266 1.00 96.00 88 LEU A C 1
ATOM 704 O O . LEU A 1 88 ? 5.167 2.234 8.092 1.00 96.00 88 LEU A O 1
ATOM 708 N N . MET A 1 89 ? 5.875 0.206 7.453 1.00 96.19 89 MET A N 1
ATOM 709 C CA . MET A 1 89 ? 5.321 -0.494 8.615 1.00 96.19 89 MET A CA 1
ATOM 710 C C . MET A 1 89 ? 5.930 0.022 9.921 1.00 96.19 89 MET A C 1
ATOM 712 O O . MET A 1 89 ? 5.220 0.234 10.899 1.00 96.19 89 MET A O 1
ATOM 716 N N . LYS A 1 90 ? 7.242 0.273 9.946 1.00 95.50 90 LYS A N 1
ATOM 717 C CA . LYS A 1 90 ? 7.932 0.839 11.107 1.00 95.50 90 LYS A CA 1
ATOM 718 C C . LYS A 1 90 ? 7.399 2.230 11.455 1.00 95.50 90 LYS A C 1
ATOM 720 O O . LYS A 1 90 ? 7.205 2.522 12.634 1.00 95.50 90 LYS A O 1
ATOM 725 N N . ALA A 1 91 ? 7.147 3.072 10.451 1.00 95.50 91 ALA A N 1
ATOM 726 C CA . ALA A 1 91 ? 6.570 4.398 10.649 1.00 95.50 91 ALA A CA 1
ATOM 727 C C . ALA A 1 91 ? 5.142 4.318 11.216 1.00 95.50 91 ALA A C 1
ATOM 729 O O . ALA A 1 91 ? 4.847 4.974 12.214 1.00 95.50 91 ALA A O 1
ATOM 730 N N . GLU A 1 92 ? 4.285 3.468 10.650 1.00 95.75 92 GLU A N 1
ATOM 731 C CA . GLU A 1 92 ? 2.914 3.264 11.137 1.00 95.75 92 GLU A CA 1
ATOM 732 C C . GLU A 1 92 ? 2.879 2.672 12.549 1.00 95.75 92 GLU A C 1
ATOM 734 O O . GLU A 1 92 ? 2.120 3.123 13.405 1.00 95.75 92 GLU A O 1
ATOM 739 N N . TYR A 1 93 ? 3.748 1.705 12.839 1.00 93.56 93 TYR A N 1
ATOM 740 C CA . TYR A 1 93 ? 3.822 1.108 14.169 1.00 93.56 93 TYR A CA 1
ATOM 741 C C . TYR A 1 93 ? 4.303 2.109 15.224 1.00 93.56 93 TYR A C 1
ATOM 743 O O . TYR A 1 93 ? 3.829 2.089 16.360 1.00 93.56 93 TYR A O 1
ATOM 751 N N . LYS A 1 94 ? 5.210 3.019 14.850 1.00 94.44 94 LYS A N 1
ATOM 752 C CA . LYS A 1 94 ? 5.623 4.121 15.719 1.00 94.44 94 LYS A CA 1
ATOM 753 C C . LYS A 1 94 ? 4.453 5.072 15.998 1.00 94.44 94 LYS A C 1
ATOM 755 O 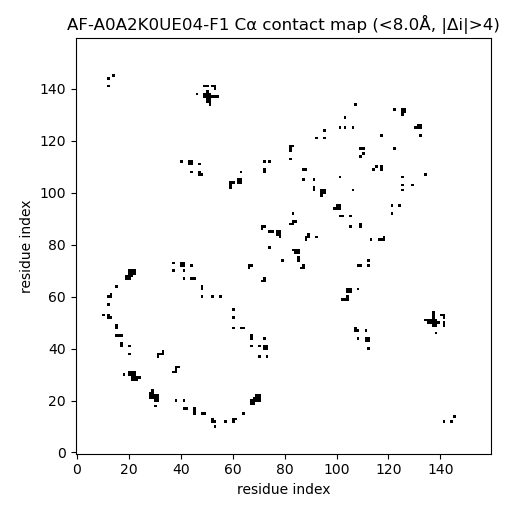O . LYS A 1 94 ? 4.190 5.353 17.164 1.00 94.44 94 LYS A O 1
ATOM 760 N N . LYS A 1 95 ? 3.704 5.491 14.968 1.00 93.94 95 LYS A N 1
ATOM 761 C CA . LYS A 1 95 ? 2.489 6.311 15.151 1.00 93.94 95 LYS A CA 1
ATOM 762 C C . LYS A 1 95 ? 1.501 5.627 16.092 1.00 93.94 95 LYS A C 1
ATOM 764 O O . LYS A 1 95 ? 0.983 6.272 16.995 1.00 93.94 95 LYS A O 1
ATOM 769 N N . LEU A 1 96 ? 1.304 4.317 15.937 1.00 92.25 96 LEU A N 1
ATOM 770 C CA . LEU A 1 96 ? 0.433 3.540 16.815 1.00 92.25 96 LEU A CA 1
ATOM 771 C C . LEU A 1 96 ? 0.865 3.615 18.288 1.00 92.25 96 LEU A C 1
ATOM 773 O O . LEU A 1 96 ? 0.025 3.752 19.174 1.00 92.25 96 LEU A O 1
ATOM 777 N N . GLN A 1 97 ? 2.166 3.511 18.565 1.00 91.12 97 GLN A N 1
ATOM 778 C CA . GLN A 1 97 ? 2.703 3.604 19.927 1.00 91.12 97 GLN A CA 1
ATOM 779 C C . GLN A 1 97 ? 2.555 5.006 20.525 1.00 91.12 97 GLN A C 1
ATOM 781 O O . GLN A 1 97 ? 2.375 5.138 21.733 1.00 91.12 97 GLN A O 1
ATOM 786 N N . GLU A 1 98 ? 2.611 6.034 19.683 1.00 93.75 98 GLU A N 1
ATOM 787 C CA . GLU A 1 98 ? 2.491 7.442 20.068 1.00 93.75 98 GLU A CA 1
ATOM 788 C C . GLU A 1 98 ? 1.030 7.933 20.101 1.00 93.75 98 GLU A C 1
ATOM 790 O O . GLU A 1 98 ? 0.779 9.086 20.442 1.00 93.75 98 GLU A O 1
ATOM 795 N N . GLY A 1 99 ? 0.056 7.073 19.772 1.00 89.06 99 GLY A N 1
ATOM 796 C CA . GLY A 1 99 ? -1.366 7.434 19.714 1.00 89.06 99 GLY A CA 1
ATOM 797 C C . GLY A 1 99 ? -1.742 8.303 18.507 1.00 89.06 99 GLY A C 1
ATOM 798 O O . GLY A 1 99 ? -2.763 8.987 18.536 1.00 89.06 99 GLY A O 1
ATOM 799 N N . GLY A 1 100 ? -0.915 8.306 17.461 1.00 89.56 100 GLY A N 1
ATOM 800 C CA . GLY A 1 100 ? -1.182 8.994 16.202 1.00 89.56 100 GLY A CA 1
ATOM 801 C C . GLY A 1 100 ? -2.201 8.265 15.322 1.00 89.56 100 GLY A C 1
ATOM 802 O O . GLY A 1 100 ? -2.513 7.091 15.525 1.00 89.56 100 GLY A O 1
ATOM 803 N N . SER A 1 101 ? -2.701 8.965 14.303 1.00 90.44 101 SER A N 1
ATOM 804 C CA . SER A 1 101 ? -3.609 8.398 13.305 1.00 90.44 101 SER A CA 1
ATOM 805 C C . SER A 1 101 ? -2.853 7.555 12.277 1.00 90.44 101 SER A C 1
ATOM 807 O O . SER A 1 101 ? -1.845 7.999 11.719 1.00 90.44 101 SER A O 1
ATOM 809 N N . LEU A 1 102 ? -3.370 6.361 12.006 1.00 94.00 102 LEU A N 1
ATOM 810 C CA . LEU A 1 102 ? -2.859 5.467 10.969 1.00 94.00 102 LEU A CA 1
ATOM 811 C C . LEU A 1 102 ? -3.356 5.899 9.586 1.00 94.00 102 LEU A C 1
ATOM 813 O O . LEU A 1 102 ? -4.441 6.471 9.474 1.00 94.00 102 LEU A O 1
ATOM 817 N N . SER A 1 103 ? -2.567 5.627 8.548 1.00 95.38 103 SER A N 1
ATOM 818 C CA . SER A 1 103 ? -2.945 5.940 7.164 1.00 95.38 103 SER A CA 1
ATOM 819 C C . SER A 1 103 ? -3.642 4.750 6.504 1.00 95.38 103 SER A C 1
ATOM 821 O O . SER A 1 103 ? -3.122 3.630 6.494 1.00 95.38 103 SER A O 1
ATOM 823 N N . TRP A 1 104 ? -4.808 5.008 5.906 1.00 95.94 104 TRP A N 1
ATOM 824 C CA . TRP A 1 104 ? -5.523 4.014 5.107 1.00 95.94 104 TRP A CA 1
ATOM 825 C C . TRP A 1 104 ? -4.763 3.668 3.823 1.00 95.94 104 TRP A C 1
ATOM 827 O O . TRP A 1 104 ? -4.613 2.493 3.489 1.00 95.94 104 TRP A O 1
ATOM 837 N N . ALA A 1 105 ? -4.198 4.677 3.152 1.00 97.00 105 ALA A N 1
ATOM 838 C CA . ALA A 1 105 ? -3.335 4.495 1.988 1.00 97.00 105 ALA A CA 1
ATOM 839 C C . ALA A 1 105 ? -2.150 3.564 2.295 1.00 97.00 105 ALA A C 1
ATOM 841 O O . ALA A 1 105 ? -1.889 2.616 1.549 1.00 97.00 105 ALA A O 1
ATOM 842 N N . VAL A 1 106 ? -1.465 3.785 3.424 1.00 97.56 106 VAL A N 1
ATOM 843 C CA . VAL A 1 106 ? -0.347 2.928 3.846 1.00 97.56 106 VAL A CA 1
ATOM 844 C C . VAL A 1 106 ? -0.829 1.518 4.187 1.00 97.56 106 VAL A C 1
ATOM 846 O O . VAL A 1 106 ? -0.173 0.551 3.794 1.00 97.56 106 VAL A O 1
ATOM 849 N N . PHE A 1 107 ? -1.981 1.373 4.851 1.00 97.62 107 PHE A N 1
ATOM 850 C CA . PHE A 1 107 ? -2.5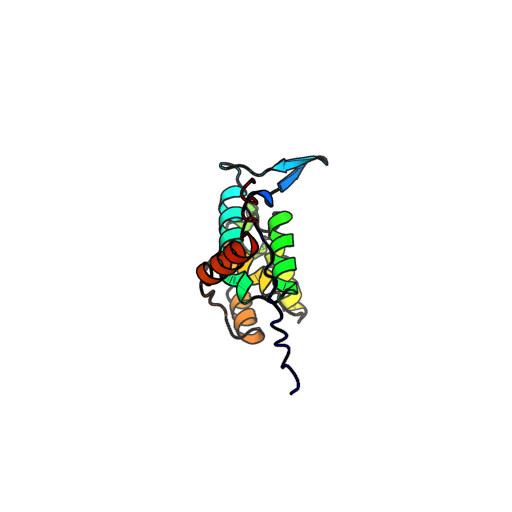60 0.057 5.124 1.00 97.62 107 PHE A CA 1
ATOM 851 C C . PHE A 1 107 ? -2.830 -0.729 3.836 1.00 97.62 107 PHE A C 1
ATOM 853 O O . PHE A 1 107 ? -2.427 -1.888 3.758 1.00 97.62 107 PHE A O 1
ATOM 860 N N . ILE A 1 108 ? -3.436 -0.116 2.812 1.00 97.81 108 ILE A N 1
ATOM 861 C CA . ILE A 1 108 ? -3.705 -0.782 1.527 1.00 97.81 108 ILE A CA 1
ATOM 862 C C . ILE A 1 108 ? -2.403 -1.285 0.898 1.00 97.81 108 ILE A C 1
ATOM 864 O O . ILE A 1 108 ? -2.330 -2.444 0.481 1.00 97.81 108 ILE A O 1
ATOM 868 N N . ILE A 1 109 ? -1.356 -0.453 0.858 1.00 98.00 109 ILE A N 1
ATOM 869 C CA . ILE A 1 109 ? -0.044 -0.843 0.317 1.00 98.00 109 ILE A CA 1
ATOM 870 C C . ILE A 1 109 ? 0.547 -2.008 1.117 1.00 98.00 109 ILE A C 1
ATOM 872 O O . ILE A 1 109 ? 0.927 -3.030 0.543 1.00 98.00 109 ILE A O 1
ATOM 876 N N . LEU A 1 110 ? 0.576 -1.897 2.446 1.00 97.38 110 LEU A N 1
ATOM 877 C CA . LEU A 1 110 ? 1.134 -2.921 3.325 1.00 97.38 110 LEU A CA 1
ATOM 878 C C . LEU A 1 110 ? 0.353 -4.240 3.241 1.00 97.38 110 LEU A C 1
ATOM 880 O O . LEU A 1 110 ? 0.968 -5.302 3.135 1.00 97.38 110 LEU A O 1
ATOM 884 N N . LYS A 1 111 ? -0.985 -4.197 3.222 1.00 96.88 111 LYS A N 1
ATOM 885 C CA . LYS A 1 111 ? -1.844 -5.381 3.053 1.00 96.88 111 LYS A CA 1
ATOM 886 C C . LYS A 1 111 ? -1.632 -6.009 1.683 1.00 96.88 111 LYS A C 1
ATOM 888 O O . LYS A 1 111 ? -1.584 -7.231 1.580 1.00 96.88 111 LYS A O 1
ATOM 893 N N . THR A 1 112 ? -1.420 -5.192 0.655 1.00 96.56 112 THR A N 1
ATOM 894 C CA . THR A 1 112 ? -1.136 -5.668 -0.700 1.00 96.56 112 THR A CA 1
ATOM 895 C C . THR A 1 112 ? 0.159 -6.462 -0.757 1.00 96.56 112 THR A C 1
ATOM 897 O O . THR A 1 112 ? 0.160 -7.531 -1.361 1.00 96.56 112 THR A O 1
ATOM 900 N N . VAL A 1 113 ? 1.247 -5.981 -0.146 1.00 95.44 113 VAL A N 1
ATOM 901 C CA . VAL A 1 113 ? 2.565 -6.629 -0.270 1.00 95.44 113 VAL A CA 1
ATOM 902 C C . VAL A 1 113 ? 2.775 -7.764 0.739 1.00 95.44 113 VAL A C 1
ATOM 904 O O . VAL A 1 113 ? 3.339 -8.793 0.367 1.00 95.44 113 VAL A O 1
ATOM 907 N N . TYR A 1 114 ? 2.252 -7.639 1.964 1.00 94.94 114 TYR A N 1
ATOM 908 C CA . TYR A 1 114 ? 2.428 -8.626 3.040 1.00 94.94 114 TYR A CA 1
ATOM 909 C C . TYR A 1 114 ? 1.252 -9.585 3.249 1.00 94.94 114 TYR A C 1
ATOM 911 O O . TYR A 1 114 ? 1.437 -10.636 3.864 1.00 94.94 114 TYR A O 1
ATOM 919 N N . GLY A 1 115 ? 0.050 -9.256 2.774 1.00 93.44 115 GLY A N 1
ATOM 920 C CA . GLY A 1 115 ? -1.139 -10.082 2.979 1.00 93.44 115 GLY A CA 1
ATOM 921 C C . GLY A 1 115 ? -1.412 -10.337 4.462 1.00 93.44 115 GLY A C 1
ATOM 922 O O . GLY A 1 115 ? -1.667 -9.412 5.236 1.00 93.44 115 GLY A O 1
ATOM 923 N N . ASP A 1 116 ? -1.372 -11.602 4.865 1.00 92.38 116 ASP A N 1
ATOM 924 C CA . ASP A 1 116 ? -1.665 -12.028 6.239 1.00 92.38 116 ASP A CA 1
ATOM 925 C C . ASP A 1 116 ? -0.441 -12.009 7.158 1.00 92.38 116 ASP A C 1
ATOM 927 O O . ASP A 1 116 ? -0.570 -12.209 8.362 1.00 92.38 116 ASP A O 1
ATOM 931 N N . ALA A 1 117 ? 0.747 -11.708 6.622 1.00 93.75 117 ALA A N 1
ATOM 932 C CA . ALA A 1 117 ? 1.949 -11.546 7.434 1.00 93.75 117 ALA A CA 1
ATOM 933 C C . ALA A 1 117 ? 1.938 -10.248 8.262 1.00 93.75 117 ALA A C 1
ATOM 935 O O . ALA A 1 117 ? 2.805 -10.064 9.116 1.00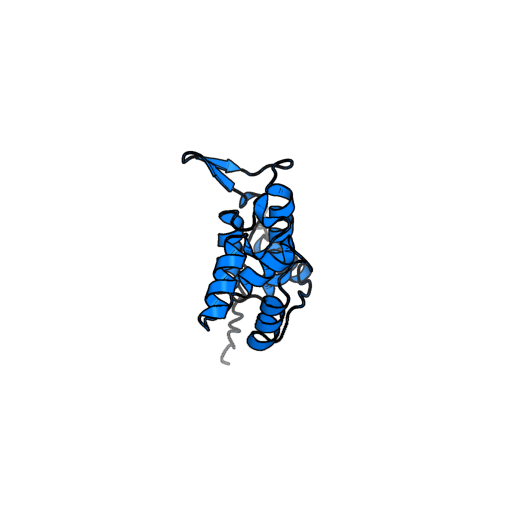 93.75 117 ALA A O 1
ATOM 936 N N . LEU A 1 118 ? 0.985 -9.336 8.026 1.00 94.75 118 LEU A N 1
ATOM 937 C CA . LEU A 1 118 ? 0.896 -8.086 8.775 1.00 94.75 118 LEU A CA 1
ATOM 938 C C . LEU A 1 118 ? 0.722 -8.326 10.284 1.00 94.75 118 LEU A C 1
ATOM 940 O O . LEU A 1 118 ? -0.045 -9.201 10.687 1.00 94.75 118 LEU A O 1
ATOM 944 N N . PRO A 1 119 ? 1.365 -7.512 11.144 1.00 94.44 119 PRO A N 1
ATOM 945 C CA . PRO A 1 119 ? 1.194 -7.636 12.585 1.00 94.44 119 PRO A CA 1
ATOM 946 C C . PRO A 1 119 ? -0.275 -7.486 12.994 1.00 94.44 119 PRO A C 1
ATOM 948 O O . PRO A 1 119 ? -0.890 -6.453 12.732 1.00 94.44 119 PRO A O 1
ATOM 951 N N . THR A 1 120 ? -0.820 -8.473 13.709 1.00 94.25 120 THR A N 1
ATOM 952 C CA . THR A 1 120 ? -2.233 -8.498 14.134 1.00 94.25 120 THR A CA 1
ATOM 953 C C . THR A 1 120 ? -2.638 -7.225 14.872 1.00 94.25 120 THR A C 1
ATOM 955 O O . THR A 1 120 ? -3.663 -6.632 14.562 1.00 94.25 120 THR A O 1
ATOM 958 N N . LYS A 1 121 ? -1.767 -6.723 15.758 1.00 93.62 121 LYS A N 1
ATOM 959 C CA . LYS A 1 121 ? -1.998 -5.469 16.489 1.00 93.62 121 LYS A CA 1
ATOM 960 C C . LYS A 1 121 ? -2.224 -4.269 15.560 1.00 93.62 121 LYS A C 1
ATOM 962 O O . LYS A 1 121 ? -3.033 -3.407 15.874 1.00 93.62 121 LYS A O 1
ATOM 967 N N . TYR A 1 122 ? -1.507 -4.197 14.439 1.00 94.94 122 TYR A N 1
ATOM 968 C CA . TYR A 1 122 ? -1.695 -3.121 13.468 1.00 94.94 122 TYR A CA 1
ATOM 969 C C . TYR A 1 122 ? -3.045 -3.253 12.758 1.00 94.94 122 TYR A C 1
ATOM 971 O O . TYR A 1 122 ? -3.795 -2.283 12.697 1.00 94.94 122 TYR A O 1
ATOM 979 N N . VAL A 1 123 ? -3.386 -4.464 12.307 1.00 95.81 123 VAL A N 1
ATOM 980 C CA . VAL A 1 123 ? -4.668 -4.755 11.645 1.00 95.81 123 VAL A CA 1
ATOM 981 C C . VAL A 1 123 ? -5.856 -4.460 12.568 1.00 95.81 123 VAL A C 1
ATOM 983 O O . VAL A 1 123 ? -6.821 -3.830 12.145 1.00 95.81 123 VAL A O 1
ATOM 986 N N . ASP A 1 124 ? -5.778 -4.850 13.840 1.00 94.81 124 ASP A N 1
ATOM 987 C CA . ASP A 1 124 ? -6.838 -4.584 14.817 1.00 94.81 124 ASP A CA 1
ATOM 988 C C . ASP A 1 124 ? -7.007 -3.087 15.088 1.00 94.81 124 ASP A C 1
ATOM 990 O O . ASP A 1 124 ? -8.129 -2.603 15.230 1.00 94.81 124 ASP A O 1
ATOM 994 N N . CYS A 1 125 ? -5.912 -2.325 15.119 1.00 93.88 125 CYS A N 1
ATOM 995 C CA . CYS A 1 125 ? -5.990 -0.874 15.257 1.00 93.88 125 CYS A CA 1
ATOM 996 C C . CYS A 1 125 ? -6.621 -0.209 14.034 1.00 93.88 125 CYS A C 1
ATOM 998 O O . CYS A 1 125 ? -7.484 0.645 14.210 1.00 93.88 125 CYS A O 1
ATOM 1000 N N . ILE A 1 126 ? -6.273 -0.641 12.819 1.00 94.81 126 ILE A N 1
ATOM 1001 C CA . ILE A 1 126 ? -6.942 -0.183 11.594 1.00 94.81 126 ILE A CA 1
ATOM 1002 C C . ILE A 1 126 ? -8.444 -0.470 11.668 1.00 94.81 126 ILE A C 1
ATOM 1004 O O . ILE A 1 126 ? -9.243 0.449 11.497 1.00 94.81 126 ILE A O 1
ATOM 1008 N N . ARG A 1 127 ? -8.835 -1.697 12.036 1.00 95.19 127 ARG A N 1
ATOM 1009 C CA . ARG A 1 127 ? -10.247 -2.068 12.202 1.00 95.19 127 ARG A CA 1
ATOM 1010 C C . ARG A 1 127 ? -10.966 -1.172 13.209 1.00 95.19 127 ARG A C 1
ATOM 1012 O O . ARG A 1 127 ? -12.077 -0.733 12.945 1.00 95.19 127 ARG A O 1
ATOM 1019 N N . ASN A 1 128 ? -10.339 -0.883 14.346 1.00 92.50 128 ASN A N 1
ATOM 1020 C CA . ASN A 1 128 ? -10.947 -0.065 15.396 1.00 92.50 128 ASN A CA 1
ATOM 1021 C C . ASN A 1 128 ? -11.053 1.422 15.022 1.00 92.50 128 ASN A C 1
ATOM 1023 O O . ASN A 1 128 ? -11.959 2.099 15.499 1.00 92.50 128 ASN A O 1
ATOM 1027 N N . THR A 1 129 ? -10.127 1.945 14.214 1.00 89.88 129 THR A N 1
ATOM 1028 C CA . THR A 1 129 ? -10.100 3.368 13.839 1.00 89.88 129 THR A CA 1
ATOM 1029 C C . THR A 1 129 ? -10.910 3.662 12.579 1.00 89.88 129 THR A C 1
ATOM 1031 O O . THR A 1 129 ? -11.611 4.668 12.536 1.00 89.88 129 THR A O 1
ATOM 1034 N N . ILE A 1 130 ? -10.808 2.808 11.561 1.00 87.69 130 ILE A N 1
ATOM 1035 C CA . ILE A 1 130 ? -11.407 3.023 10.234 1.00 87.69 130 ILE A CA 1
ATOM 1036 C C . ILE A 1 130 ? -12.720 2.243 10.084 1.00 87.69 130 ILE A C 1
ATOM 1038 O O . ILE A 1 130 ? -13.611 2.678 9.361 1.00 87.69 130 ILE A O 1
ATOM 1042 N N . GLY A 1 131 ? -12.883 1.136 10.813 1.00 89.25 131 GLY A N 1
ATOM 1043 C CA . GLY A 1 131 ? -14.088 0.300 10.785 1.00 89.25 131 GLY A CA 1
ATOM 1044 C C . GLY A 1 131 ? -14.018 -0.877 9.813 1.00 89.25 131 GLY A C 1
ATOM 1045 O O . GLY A 1 131 ? -14.890 -1.740 9.855 1.00 89.25 131 GLY A O 1
ATOM 1046 N N . GLU A 1 132 ? -12.976 -0.957 8.984 1.00 91.00 132 GLU A N 1
ATOM 1047 C CA . GLU A 1 132 ? -12.830 -1.981 7.952 1.00 91.00 132 GLU A CA 1
ATOM 1048 C C . GLU A 1 132 ? -11.359 -2.354 7.724 1.00 91.00 132 GLU A C 1
ATOM 1050 O O . GLU A 1 132 ? -10.447 -1.561 7.957 1.00 91.00 132 GLU A O 1
ATOM 1055 N N . THR A 1 133 ? -11.133 -3.601 7.308 1.00 92.88 133 THR A N 1
ATOM 1056 C CA . THR A 1 133 ? -9.818 -4.134 6.912 1.00 92.88 133 THR A CA 1
ATOM 1057 C C . THR A 1 133 ? -9.859 -4.906 5.595 1.00 92.88 133 THR A C 1
ATOM 1059 O O . THR A 1 133 ? -8.806 -5.316 5.106 1.00 92.88 133 THR A O 1
ATOM 1062 N N . GLU A 1 134 ? -11.056 -5.139 5.058 1.00 93.00 134 GLU A N 1
ATOM 1063 C CA . GLU A 1 134 ? -11.259 -5.794 3.771 1.00 93.00 134 GLU A CA 1
ATOM 1064 C C . GLU A 1 134 ? -11.143 -4.760 2.647 1.00 93.00 134 GLU A C 1
ATOM 1066 O O . GLU A 1 134 ? -11.360 -3.569 2.859 1.00 93.00 134 GLU A O 1
ATOM 1071 N N . LEU A 1 135 ? -10.709 -5.209 1.470 1.00 92.44 135 LEU A N 1
ATOM 1072 C CA . LEU A 1 135 ? -10.459 -4.348 0.315 1.00 92.44 135 LEU A CA 1
ATOM 1073 C C . LEU A 1 135 ? -11.352 -4.794 -0.842 1.00 92.44 135 LEU A C 1
ATOM 1075 O O . LEU A 1 135 ? -10.961 -5.645 -1.646 1.00 92.44 135 LEU A O 1
ATOM 1079 N N . ASP A 1 136 ? -12.551 -4.221 -0.916 1.00 92.25 136 ASP A N 1
ATOM 1080 C CA . ASP A 1 136 ? -13.495 -4.481 -2.003 1.00 92.25 136 ASP A CA 1
ATOM 1081 C C . ASP A 1 136 ? -12.930 -4.040 -3.355 1.00 92.25 136 ASP A C 1
ATOM 1083 O O . ASP A 1 136 ? -12.284 -3.005 -3.483 1.00 92.25 136 ASP A O 1
ATOM 1087 N N . ASN A 1 137 ? -13.160 -4.824 -4.405 1.00 93.81 137 ASN A N 1
ATOM 1088 C CA . ASN A 1 137 ? -12.569 -4.540 -5.708 1.00 93.81 137 ASN A CA 1
ATOM 1089 C C . ASN A 1 137 ? -13.460 -3.627 -6.569 1.00 93.81 137 ASN A C 1
ATOM 1091 O O . ASN A 1 137 ? -14.404 -4.105 -7.194 1.00 93.81 137 ASN A O 1
ATOM 1095 N N . HIS A 1 138 ? -13.083 -2.353 -6.705 1.00 93.75 138 HIS A N 1
ATOM 1096 C CA . HIS A 1 138 ? -13.761 -1.358 -7.553 1.00 93.75 138 HIS A CA 1
ATOM 1097 C C . HIS A 1 138 ? -13.043 -1.074 -8.887 1.00 93.75 138 HIS A C 1
ATOM 1099 O O . HIS A 1 138 ? -13.182 0.003 -9.471 1.00 93.75 138 HIS A O 1
ATOM 1105 N N . THR A 1 139 ? -12.261 -2.028 -9.406 1.00 94.12 139 THR A N 1
ATOM 1106 C CA . THR A 1 139 ? -11.490 -1.823 -10.651 1.00 94.12 139 THR A CA 1
ATOM 1107 C C . THR A 1 139 ? -12.382 -1.456 -11.846 1.00 94.12 139 THR A C 1
ATOM 1109 O O . THR A 1 139 ? -11.996 -0.613 -12.655 1.00 94.12 139 THR A O 1
ATOM 1112 N N . ASP A 1 140 ? -13.581 -2.033 -11.958 1.00 92.75 140 ASP A N 1
ATOM 1113 C CA . ASP A 1 140 ? -14.494 -1.745 -13.073 1.00 92.75 140 ASP A CA 1
ATOM 1114 C C . ASP A 1 140 ? -14.973 -0.285 -13.063 1.00 92.75 140 ASP A C 1
ATOM 1116 O O . ASP A 1 140 ? -15.028 0.365 -14.110 1.00 92.75 140 ASP A O 1
ATOM 1120 N N . GLU A 1 141 ? -15.247 0.269 -11.877 1.00 92.75 141 GLU A N 1
ATOM 1121 C CA . GLU A 1 141 ? -15.602 1.682 -11.715 1.00 92.75 141 GLU A CA 1
ATOM 1122 C C . GLU A 1 141 ? -14.437 2.591 -12.114 1.00 92.75 141 GLU A C 1
ATOM 1124 O O . GLU A 1 141 ? -14.627 3.583 -12.821 1.00 92.75 141 GLU A O 1
ATOM 1129 N N . TYR A 1 142 ? -13.219 2.233 -11.698 1.00 91.38 142 TYR A N 1
ATOM 1130 C CA . TYR A 1 142 ? -12.009 2.964 -12.061 1.00 91.38 142 TYR A CA 1
ATOM 1131 C C . TYR A 1 142 ? -11.829 3.019 -13.581 1.00 91.38 142 TYR A C 1
ATOM 1133 O O . TYR A 1 142 ? -11.633 4.095 -14.151 1.00 91.38 142 TYR A O 1
ATOM 1141 N N . LEU A 1 143 ? -11.929 1.867 -14.252 1.00 90.44 143 LEU A N 1
ATOM 1142 C CA . LEU A 1 143 ? -11.769 1.770 -15.702 1.00 90.44 143 LEU A CA 1
ATOM 1143 C C . LEU A 1 143 ? -12.853 2.552 -16.450 1.00 90.44 143 LEU A C 1
ATOM 1145 O O . LEU A 1 143 ? -12.536 3.220 -17.435 1.00 90.44 143 LEU A O 1
ATOM 1149 N N . ALA A 1 144 ? -14.099 2.530 -15.970 1.00 90.81 144 ALA A N 1
ATOM 1150 C CA . ALA A 1 144 ? -15.178 3.325 -16.548 1.00 90.81 144 ALA A CA 1
ATOM 1151 C C . ALA A 1 144 ? -14.875 4.834 -16.484 1.00 90.81 144 ALA A C 1
ATOM 1153 O O . ALA A 1 144 ? -15.010 5.528 -17.493 1.00 90.81 144 ALA A O 1
ATOM 1154 N N . ILE A 1 145 ? -14.395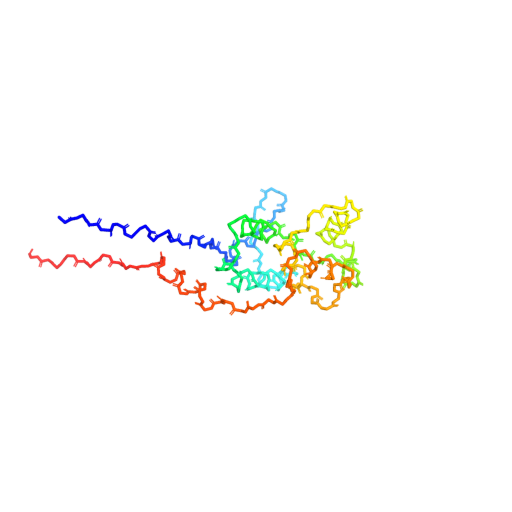 5.341 -15.340 1.00 89.00 145 ILE A N 1
ATOM 1155 C CA . ILE A 1 145 ? -14.023 6.759 -15.185 1.00 89.00 145 ILE A CA 1
ATOM 1156 C C . ILE A 1 145 ? -12.868 7.122 -16.128 1.00 89.00 145 ILE A C 1
ATOM 1158 O O . ILE A 1 145 ? -12.943 8.139 -16.826 1.00 89.00 145 ILE A O 1
ATOM 1162 N N . MET A 1 146 ? -11.832 6.281 -16.205 1.00 87.56 146 MET A N 1
ATOM 1163 C CA . MET A 1 146 ? -10.680 6.528 -17.080 1.00 87.56 146 MET A CA 1
ATOM 1164 C C . MET A 1 146 ? -11.073 6.524 -18.562 1.00 87.56 146 MET A C 1
ATOM 1166 O O . MET A 1 146 ? -10.665 7.427 -19.291 1.00 87.56 146 MET A O 1
ATOM 1170 N N . ALA A 1 147 ? -11.924 5.586 -18.995 1.00 84.81 147 ALA A N 1
ATOM 1171 C CA . ALA A 1 147 ? -12.424 5.514 -20.371 1.00 84.81 147 ALA A CA 1
ATOM 1172 C C . ALA A 1 147 ? -13.264 6.745 -20.753 1.00 84.81 147 ALA A C 1
ATOM 1174 O O . ALA A 1 147 ? -13.130 7.279 -21.851 1.00 84.81 147 ALA A O 1
ATOM 1175 N N . THR A 1 148 ? -14.097 7.249 -19.836 1.00 79.75 148 THR A N 1
ATOM 1176 C CA . THR A 1 148 ? -14.875 8.480 -20.082 1.00 79.75 148 THR A CA 1
ATOM 1177 C C . THR A 1 148 ? -14.029 9.749 -20.062 1.00 79.75 148 THR A C 1
ATOM 1179 O O . THR A 1 148 ? -14.410 10.749 -20.664 1.00 79.75 148 THR A O 1
ATOM 1182 N N . SER A 1 149 ? -12.873 9.710 -19.398 1.00 67.06 149 SER A N 1
ATOM 1183 C CA . SER A 1 149 ? -11.908 10.812 -19.402 1.00 67.06 149 SER A CA 1
ATOM 1184 C C . SER A 1 149 ? -11.083 10.862 -20.691 1.00 67.06 149 SER A C 1
ATOM 1186 O O . SER A 1 149 ? -10.401 11.858 -20.919 1.00 67.06 149 SER A O 1
ATOM 1188 N N . THR A 1 150 ? -11.133 9.814 -21.529 1.00 58.50 150 THR A N 1
ATOM 1189 C CA . THR A 1 150 ? -10.255 9.679 -22.695 1.00 58.50 150 THR A CA 1
ATOM 1190 C C . THR A 1 150 ? -10.861 9.978 -24.068 1.00 58.50 150 THR A C 1
ATOM 1192 O O . THR A 1 150 ? -10.035 10.067 -24.963 1.00 58.50 150 THR A O 1
ATOM 1195 N N . GLU A 1 151 ? -12.175 10.206 -24.298 1.00 50.56 151 GLU A N 1
ATOM 1196 C CA . GLU A 1 151 ? -12.681 10.701 -25.618 1.00 50.56 151 GLU A CA 1
ATOM 1197 C C . GLU A 1 151 ? -14.196 11.093 -25.675 1.00 50.56 151 GLU A C 1
ATOM 1199 O O . GLU A 1 151 ? -14.943 10.678 -24.784 1.00 50.56 151 GLU A O 1
ATOM 1204 N N . PRO A 1 152 ? -14.682 11.917 -26.656 1.00 49.09 152 PRO A N 1
ATOM 1205 C CA . PRO A 1 152 ? -14.624 11.640 -28.105 1.00 49.09 152 PRO A CA 1
ATOM 1206 C C . PRO A 1 152 ? -13.944 12.702 -28.988 1.00 49.09 152 PRO A C 1
ATOM 1208 O O . PRO A 1 152 ? -14.165 13.907 -28.858 1.00 49.09 152 PRO A O 1
ATOM 1211 N N . THR A 1 153 ? -13.191 12.189 -29.962 1.00 51.47 153 THR A N 1
ATOM 1212 C CA . THR A 1 153 ? -12.608 12.863 -31.120 1.00 51.47 153 THR A CA 1
ATOM 1213 C C . THR A 1 153 ? -13.670 13.699 -31.834 1.00 51.47 153 THR A C 1
ATOM 1215 O O . THR A 1 153 ? -14.759 13.218 -32.159 1.00 51.47 153 THR A O 1
ATOM 1218 N N . GLU A 1 154 ? -13.343 14.961 -32.094 1.00 50.47 154 GLU A N 1
ATOM 1219 C CA . GLU A 1 154 ? -14.138 15.868 -32.917 1.00 50.47 154 GLU A CA 1
ATOM 1220 C C . GLU A 1 154 ? -14.418 15.209 -34.286 1.00 50.47 154 GLU A C 1
ATOM 1222 O O . GLU A 1 154 ? -13.481 14.730 -34.935 1.00 50.47 154 GLU A O 1
ATOM 1227 N N . PRO A 1 155 ? -15.676 15.135 -34.761 1.00 53.47 155 PRO A N 1
ATOM 1228 C CA . PRO A 1 155 ? -15.936 14.610 -36.090 1.00 53.47 155 PRO A CA 1
ATOM 1229 C C . PRO A 1 155 ? -15.326 15.564 -37.120 1.00 53.47 155 PRO A C 1
ATOM 1231 O O . PRO A 1 155 ? -15.681 16.743 -37.167 1.00 53.47 155 PRO A O 1
ATOM 1234 N N . LEU A 1 156 ? -14.428 15.038 -37.961 1.00 55.62 156 LEU A N 1
ATOM 1235 C CA . LEU A 1 156 ? -13.871 15.751 -39.112 1.00 55.62 156 LEU A CA 1
ATOM 1236 C C . LEU A 1 156 ? -15.002 16.452 -39.887 1.00 55.62 156 LEU A C 1
ATOM 1238 O O . LEU A 1 156 ? -15.952 15.777 -40.311 1.00 55.62 156 LEU A O 1
ATOM 1242 N N . PRO A 1 157 ? -14.931 17.780 -40.100 1.00 57.34 157 PRO A N 1
ATOM 1243 C CA . PRO A 1 157 ? -15.928 18.472 -40.896 1.00 57.34 157 PRO A CA 1
ATOM 1244 C C . PRO A 1 157 ? -15.884 17.915 -42.319 1.00 57.34 157 PRO A C 1
ATOM 1246 O O . PRO A 1 157 ? -14.856 17.952 -42.996 1.00 57.34 157 PRO A O 1
ATOM 1249 N N . LYS A 1 158 ? -17.018 17.366 -42.768 1.00 50.09 158 LYS A N 1
ATOM 1250 C CA . LYS A 1 158 ? -17.198 16.934 -44.154 1.00 50.09 158 LYS A CA 1
ATOM 1251 C C . LYS A 1 158 ? -16.971 18.133 -45.073 1.00 50.09 158 LYS A C 1
ATOM 1253 O O . LYS A 1 158 ? -17.669 19.141 -44.958 1.00 50.09 158 LYS A O 1
ATOM 1258 N N . SER A 1 159 ? -16.005 17.980 -45.974 1.00 55.09 159 SER A N 1
ATOM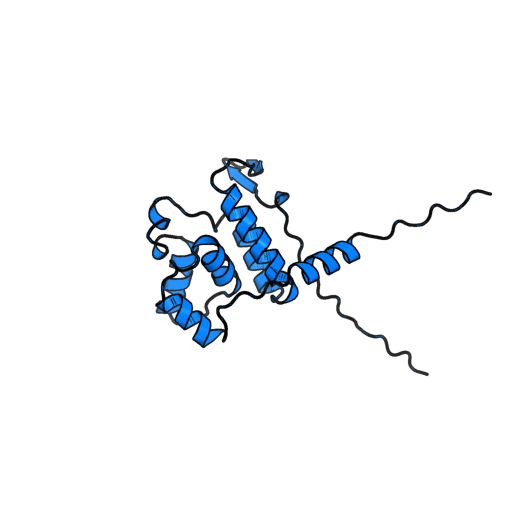 1259 C CA . SER A 1 159 ? -15.699 18.906 -47.059 1.00 55.09 159 SER A CA 1
ATOM 1260 C C . SER A 1 159 ? -16.948 19.277 -47.863 1.00 55.09 159 SER A C 1
ATOM 1262 O O . SER A 1 159 ? -17.796 18.424 -48.140 1.00 55.09 159 SER A O 1
ATOM 1264 N N . LYS A 1 160 ? -17.015 20.544 -48.271 1.00 52.47 160 LYS A N 1
ATOM 1265 C CA . LYS A 1 160 ? -17.757 20.997 -49.447 1.00 52.47 160 LYS A CA 1
ATOM 1266 C C . LYS A 1 160 ? -16.776 21.614 -50.425 1.00 52.47 160 LYS A C 1
ATOM 1268 O O . LYS A 1 160 ? -15.844 22.288 -49.935 1.00 52.47 160 LYS A O 1
#

Mean predicted aligned error: 8.14 Å